Protein AF-A0A9X6Z1J4-F1 (afdb_monomer_lite)

Secondary structure (DSSP, 8-state):
---HHHHHHHHHHT--EEEEE-TTSPEEETTEEEEETTEEEEEEEETTTTEEEEE-TTS-EE-GGGGGGSEEEEEHHHHHHHHHHHHHHHHT--------

pLDDT: mean 88.1, std 15.0, range [46.34, 98.44]

Radius of gyration: 18.27 Å; chains: 1; bounding box: 25×67×39 Å

Organism: Bacillus thuringiensis (NCBI:txid1428)

Sequence (100 aa):
MIRLKQFKEMLDKGEIYIGQSDRFGKPLRQFDEVQYENEVYLVIWHPIYREFVGSHESGDCISNTNLHQSIWIRNLKEHFAKQNKKATKSELHPQLLDTF

Foldseek 3Di:
DDDPVRVVVCVLQQVAFQPEAALVRHTDTAQWWWDDDHDIFGFHQDPVVRGTWGADPVRDTHDPVRRRHIHTDDHPSVVVVVVVVVVVVVVPDDDDPDDD

Structure (mmCIF, N/CA/C/O backbone):
data_AF-A0A9X6Z1J4-F1
#
_entry.id   AF-A0A9X6Z1J4-F1
#
loop_
_atom_site.group_PDB
_atom_site.id
_atom_site.type_symbol
_atom_site.label_atom_id
_atom_site.label_alt_id
_atom_site.label_comp_id
_atom_site.label_asym_id
_atom_site.label_entity_id
_atom_site.label_seq_id
_atom_site.pdbx_PDB_ins_code
_atom_site.Cartn_x
_atom_site.Cartn_y
_atom_site.Cartn_z
_atom_site.occupancy
_atom_site.B_iso_or_equiv
_atom_site.auth_seq_id
_atom_site.auth_comp_id
_atom_site.auth_asym_id
_atom_site.auth_atom_id
_atom_site.pdbx_PDB_model_num
ATOM 1 N N . MET A 1 1 ? -4.530 -7.448 -23.944 1.00 74.75 1 MET A N 1
ATOM 2 C CA . MET A 1 1 ? -3.105 -7.463 -23.542 1.00 74.75 1 MET A CA 1
ATOM 3 C C . MET A 1 1 ? -2.614 -6.025 -23.452 1.00 74.75 1 MET A C 1
ATOM 5 O O . MET A 1 1 ? -2.790 -5.291 -24.419 1.00 74.75 1 MET A O 1
ATOM 9 N N . ILE A 1 2 ? -2.076 -5.604 -22.305 1.00 80.88 2 ILE A N 1
ATOM 10 C CA . ILE A 1 2 ? -1.525 -4.249 -22.122 1.00 80.88 2 ILE A CA 1
A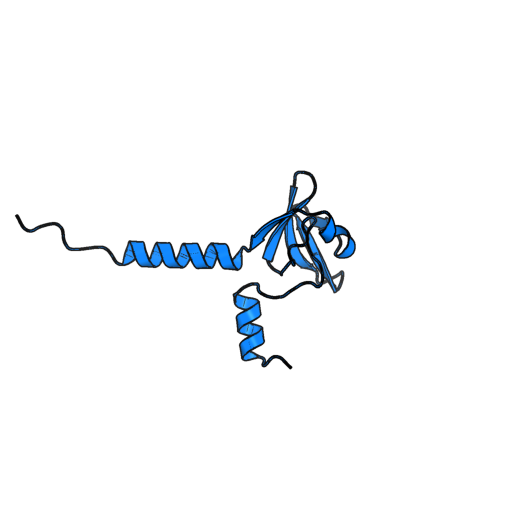TOM 11 C C . ILE A 1 2 ? -0.189 -4.160 -22.872 1.00 80.88 2 ILE A C 1
ATOM 13 O O . ILE A 1 2 ? 0.618 -5.087 -22.810 1.00 80.88 2 ILE A O 1
ATOM 17 N N . ARG A 1 3 ? 0.057 -3.067 -23.604 1.00 93.38 3 ARG A N 1
ATOM 18 C CA . ARG A 1 3 ? 1.359 -2.841 -24.260 1.00 93.38 3 ARG A CA 1
ATOM 19 C C . ARG A 1 3 ? 2.396 -2.389 -23.231 1.00 93.38 3 ARG A C 1
ATOM 21 O O . ARG A 1 3 ? 2.058 -1.637 -22.325 1.00 93.38 3 ARG A O 1
ATOM 28 N N . LEU A 1 4 ? 3.674 -2.728 -23.422 1.00 92.94 4 LEU A N 1
ATOM 29 C CA . LEU A 1 4 ? 4.756 -2.346 -22.496 1.00 92.94 4 LEU A CA 1
ATOM 30 C C . LEU A 1 4 ? 4.786 -0.840 -22.174 1.00 92.94 4 LEU A C 1
ATOM 32 O O . LEU A 1 4 ? 5.012 -0.465 -21.030 1.00 92.94 4 LEU A O 1
ATOM 36 N N . LYS A 1 5 ? 4.522 0.024 -23.163 1.00 94.12 5 LYS A N 1
ATOM 37 C CA . LYS A 1 5 ? 4.429 1.478 -22.950 1.00 94.12 5 LYS A CA 1
ATOM 38 C C . LYS A 1 5 ? 3.309 1.844 -21.969 1.00 94.12 5 LYS A C 1
ATOM 40 O O . LYS A 1 5 ? 3.561 2.552 -21.006 1.00 94.12 5 LYS A O 1
ATOM 45 N N . GLN A 1 6 ? 2.107 1.312 -22.185 1.00 91.31 6 GLN A N 1
ATOM 46 C CA . GLN A 1 6 ? 0.958 1.544 -21.304 1.00 91.31 6 GLN A CA 1
ATOM 47 C C . GLN A 1 6 ? 1.213 0.985 -19.903 1.00 91.31 6 GLN A C 1
ATOM 49 O O . GLN A 1 6 ? 0.879 1.621 -18.914 1.00 91.31 6 GLN A O 1
ATOM 54 N N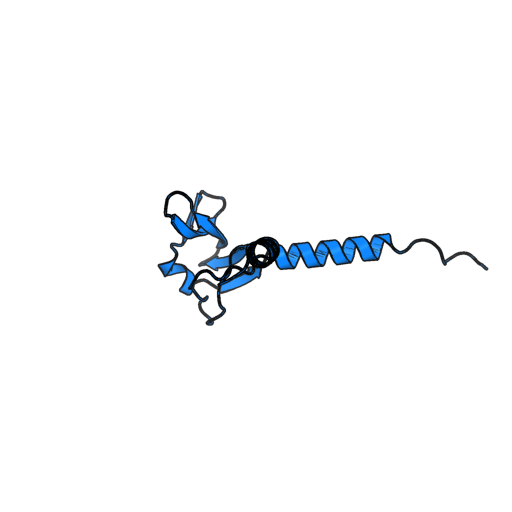 . PHE A 1 7 ? 1.861 -0.177 -19.808 1.00 90.31 7 PHE A N 1
ATOM 55 C CA . PHE A 1 7 ? 2.224 -0.763 -18.523 1.00 90.31 7 PHE A CA 1
ATOM 56 C C . PHE A 1 7 ? 3.198 0.123 -17.735 1.00 90.31 7 PHE A C 1
ATOM 58 O O . PHE A 1 7 ? 2.993 0.354 -16.547 1.00 90.31 7 PHE A O 1
ATOM 65 N N . LYS A 1 8 ? 4.224 0.672 -18.399 1.00 92.06 8 LYS A N 1
ATOM 66 C CA . LYS A 1 8 ? 5.147 1.641 -17.789 1.00 92.06 8 LYS A CA 1
ATOM 67 C C . LYS A 1 8 ? 4.418 2.900 -17.316 1.00 92.06 8 LYS A C 1
ATOM 69 O O . LYS A 1 8 ? 4.636 3.339 -16.197 1.00 92.06 8 LYS A O 1
ATOM 74 N N . GLU A 1 9 ? 3.495 3.424 -18.119 1.00 92.50 9 GLU A N 1
ATOM 75 C CA . GLU A 1 9 ? 2.675 4.576 -17.723 1.00 92.50 9 GLU A CA 1
ATOM 76 C C . GLU A 1 9 ? 1.811 4.275 -16.485 1.00 92.50 9 GLU A C 1
ATOM 78 O O . GLU A 1 9 ? 1.690 5.124 -15.604 1.00 92.50 9 GLU A O 1
ATOM 83 N N . MET A 1 10 ? 1.242 3.069 -16.383 1.00 92.06 10 MET A N 1
ATOM 84 C CA . MET A 1 10 ? 0.484 2.640 -15.200 1.00 92.06 10 MET A CA 1
ATOM 85 C C . MET A 1 10 ? 1.378 2.501 -13.961 1.00 92.06 10 MET A C 1
ATOM 87 O O . MET A 1 10 ? 0.982 2.926 -12.876 1.00 92.06 10 MET A O 1
ATOM 91 N N . LEU A 1 11 ? 2.585 1.941 -14.116 1.00 89.75 11 LEU A N 1
ATOM 92 C CA . LEU A 1 11 ? 3.594 1.866 -13.052 1.00 89.75 11 LEU A CA 1
ATOM 93 C C . LEU A 1 11 ? 3.948 3.259 -12.522 1.00 89.75 11 LEU A C 1
ATOM 95 O O . LEU A 1 11 ? 3.925 3.492 -11.313 1.00 89.75 11 LEU A O 1
ATOM 99 N N . ASP A 1 12 ? 4.238 4.194 -13.427 1.00 91.12 12 ASP A N 1
ATOM 100 C CA . ASP A 1 12 ? 4.657 5.551 -13.072 1.00 91.12 12 ASP A CA 1
ATOM 101 C C . ASP A 1 12 ? 3.570 6.311 -12.310 1.00 91.12 12 ASP A C 1
ATOM 103 O O . ASP A 1 12 ? 3.876 7.088 -11.402 1.00 91.12 12 ASP A O 1
ATOM 107 N N . LYS A 1 13 ? 2.301 6.048 -12.637 1.00 91.81 13 LYS A N 1
ATOM 108 C CA . LYS A 1 13 ? 1.134 6.654 -11.988 1.00 91.81 13 LYS A CA 1
ATOM 109 C C . LYS A 1 13 ? 0.667 5.934 -10.722 1.00 91.81 13 LYS A C 1
ATOM 111 O O . LYS A 1 13 ? -0.196 6.468 -10.035 1.00 91.81 13 LYS A O 1
ATOM 116 N N . GLY A 1 14 ? 1.207 4.755 -10.407 1.00 92.56 14 GLY A N 1
ATOM 117 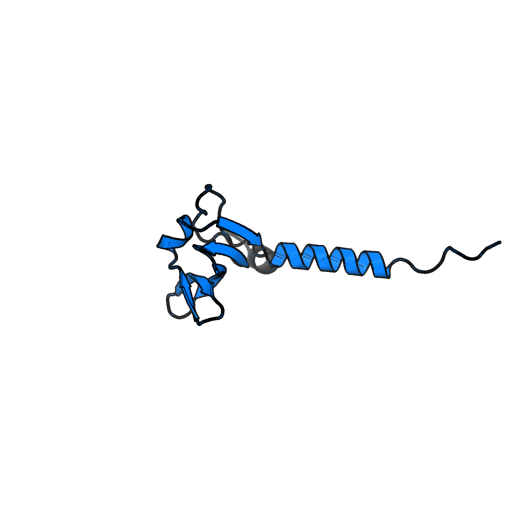C CA . GLY A 1 14 ? 0.715 3.937 -9.293 1.00 92.56 14 GLY A CA 1
ATOM 118 C C . GLY A 1 14 ? -0.691 3.380 -9.523 1.00 92.56 14 GLY A C 1
ATOM 119 O O . GLY A 1 14 ? -1.469 3.232 -8.588 1.00 92.56 14 GLY A O 1
ATOM 120 N N . GLU A 1 15 ? -1.039 3.086 -10.777 1.00 92.75 15 GLU A N 1
ATOM 121 C CA . GLU A 1 15 ? -2.371 2.607 -11.175 1.00 92.75 15 GLU A CA 1
ATOM 122 C C . GLU A 1 15 ? -2.492 1.073 -11.171 1.00 92.75 15 GLU A C 1
ATOM 124 O O . GLU A 1 15 ? -3.521 0.528 -11.572 1.00 92.75 15 GLU A O 1
ATOM 129 N N . ILE A 1 16 ? -1.456 0.353 -10.730 1.00 94.62 16 ILE A N 1
ATOM 130 C CA . ILE A 1 16 ? -1.483 -1.112 -10.676 1.00 94.62 16 ILE A CA 1
ATOM 131 C C . ILE A 1 16 ? -2.421 -1.571 -9.565 1.00 94.62 16 ILE A C 1
ATOM 133 O O . ILE A 1 16 ? -2.108 -1.430 -8.386 1.00 94.62 16 ILE A O 1
ATOM 137 N N . TYR A 1 17 ? -3.552 -2.152 -9.961 1.00 95.12 17 TYR A N 1
ATOM 138 C CA . TYR A 1 17 ? -4.497 -2.802 -9.061 1.00 95.12 17 TYR A CA 1
ATOM 139 C C . TYR A 1 17 ? -3.904 -4.076 -8.452 1.00 95.12 17 TYR A C 1
ATOM 141 O O . TYR A 1 17 ? -3.283 -4.868 -9.163 1.00 95.12 17 TYR A O 1
ATOM 149 N N . ILE A 1 18 ? -4.132 -4.289 -7.154 1.00 96.25 18 ILE A N 1
ATOM 150 C CA . ILE A 1 18 ? -3.534 -5.413 -6.415 1.00 96.25 18 ILE A CA 1
ATOM 151 C C . ILE A 1 18 ? -4.476 -6.606 -6.202 1.00 96.25 18 ILE A C 1
ATOM 153 O O . ILE A 1 18 ? -4.119 -7.544 -5.495 1.00 96.25 18 ILE A O 1
ATOM 157 N N . GLY A 1 19 ? -5.681 -6.579 -6.780 1.00 95.62 19 GLY A N 1
ATOM 158 C CA . GLY A 1 19 ? -6.659 -7.661 -6.610 1.00 95.62 19 GLY A CA 1
ATOM 159 C C . GLY A 1 19 ? -7.467 -7.599 -5.312 1.00 95.62 19 GLY A C 1
ATOM 160 O O . GLY A 1 19 ? -8.252 -8.505 -5.060 1.00 95.62 19 GLY A O 1
ATOM 161 N N . GLN A 1 20 ? -7.286 -6.552 -4.501 1.00 96.19 20 GLN A N 1
ATOM 162 C CA . GLN A 1 20 ? -7.957 -6.360 -3.214 1.00 96.19 20 GLN A CA 1
ATOM 163 C C . GLN A 1 20 ? -8.653 -5.003 -3.157 1.00 96.19 20 GLN A C 1
ATOM 165 O O . GLN A 1 20 ? -8.294 -4.073 -3.881 1.00 96.19 20 GLN A O 1
ATOM 170 N N . SER A 1 21 ? -9.630 -4.883 -2.270 1.00 98.12 21 SER A N 1
ATOM 171 C CA . SER A 1 21 ? -10.248 -3.609 -1.908 1.00 98.12 21 SER A CA 1
ATOM 172 C C . SER A 1 21 ? -10.058 -3.356 -0.422 1.00 98.12 21 SER A C 1
ATOM 174 O O . SER A 1 21 ? -9.817 -4.300 0.317 1.00 98.12 21 SER A O 1
ATOM 176 N N . ASP A 1 22 ? -10.161 -2.104 0.008 1.00 98.25 22 ASP A N 1
ATOM 177 C CA . ASP A 1 22 ? -10.171 -1.732 1.420 1.00 98.25 22 ASP A CA 1
ATOM 178 C C . ASP A 1 22 ? -11.508 -2.099 2.095 1.00 98.25 22 ASP A C 1
ATOM 180 O O . ASP A 1 22 ? -12.438 -2.612 1.457 1.00 98.25 22 ASP A O 1
ATOM 184 N N . ARG A 1 23 ? -11.632 -1.783 3.387 1.00 98.00 23 ARG A N 1
ATOM 185 C CA . ARG A 1 23 ? -12.824 -2.056 4.202 1.00 98.00 23 ARG A CA 1
ATOM 186 C C . ARG A 1 23 ? -14.113 -1.433 3.660 1.00 98.00 23 ARG A C 1
ATOM 188 O O . ARG A 1 23 ? -15.199 -1.934 3.946 1.00 98.00 23 ARG A O 1
ATOM 195 N N . PHE A 1 24 ? -14.015 -0.350 2.897 1.00 98.00 24 PHE A N 1
ATOM 196 C CA . PHE A 1 24 ? -15.153 0.355 2.309 1.00 98.00 24 PHE A CA 1
ATOM 197 C C . PHE A 1 24 ? -15.368 -0.001 0.833 1.00 98.00 24 PHE A C 1
ATOM 199 O O . PHE A 1 24 ? -16.183 0.623 0.153 1.00 98.00 24 PHE A O 1
ATOM 206 N N . GLY A 1 25 ? -14.663 -1.017 0.331 1.00 97.62 25 GLY A N 1
ATOM 207 C CA . GLY A 1 25 ? -14.777 -1.488 -1.041 1.00 97.62 25 GLY A CA 1
ATOM 208 C C . GLY A 1 25 ? -13.965 -0.672 -2.046 1.00 97.62 25 GLY A C 1
ATOM 209 O O . GLY A 1 25 ? -14.102 -0.904 -3.248 1.00 97.62 25 GLY A O 1
ATOM 210 N N . LYS A 1 26 ? -13.100 0.249 -1.601 1.00 97.81 26 LYS A N 1
ATOM 211 C CA . LYS A 1 26 ? -12.214 0.991 -2.496 1.00 97.81 26 LYS A CA 1
ATOM 212 C C . LYS A 1 26 ? -11.141 0.059 -3.065 1.00 97.81 26 LYS A C 1
ATOM 214 O O . LYS A 1 26 ? -10.362 -0.484 -2.288 1.00 97.81 26 LYS A O 1
ATOM 219 N N . PRO A 1 27 ? -11.037 -0.096 -4.397 1.00 97.94 27 PRO A N 1
ATOM 220 C CA . PRO A 1 27 ? -9.985 -0.903 -5.006 1.00 97.94 27 PRO A CA 1
ATOM 221 C C . PRO A 1 27 ? -8.597 -0.375 -4.630 1.00 97.94 27 PRO A C 1
ATOM 223 O O . PRO A 1 27 ? -8.297 0.797 -4.875 1.00 97.94 27 PRO A O 1
ATOM 226 N N . LEU A 1 28 ? -7.758 -1.239 -4.061 1.00 98.25 28 LEU A N 1
ATOM 227 C CA . LEU A 1 28 ? -6.400 -0.897 -3.649 1.00 98.25 28 LEU A CA 1
ATOM 228 C C . LEU A 1 28 ? -5.414 -1.043 -4.807 1.00 98.25 28 LEU A C 1
ATOM 230 O O . LEU A 1 28 ? -5.501 -1.955 -5.636 1.00 98.25 28 LEU A O 1
ATOM 234 N N . ARG A 1 29 ? -4.442 -0.138 -4.847 1.00 97.81 29 ARG A N 1
ATOM 235 C CA . ARG A 1 29 ? -3.396 -0.070 -5.863 1.00 97.81 29 ARG A CA 1
ATOM 236 C C . ARG A 1 29 ? -2.020 -0.005 -5.219 1.00 97.81 29 ARG A C 1
ATOM 238 O O . ARG A 1 29 ? -1.865 0.363 -4.057 1.00 97.81 29 ARG A O 1
ATOM 245 N N . GLN A 1 30 ? -0.998 -0.327 -6.000 1.00 96.62 30 GLN A N 1
ATOM 246 C CA . GLN A 1 30 ? 0.380 -0.097 -5.594 1.00 96.62 30 GLN A CA 1
ATOM 247 C C . GLN A 1 30 ? 0.597 1.387 -5.251 1.00 96.62 30 GLN A C 1
ATOM 249 O O . GLN A 1 30 ? 0.112 2.282 -5.946 1.00 96.62 30 GLN A O 1
ATOM 254 N N . PHE A 1 31 ? 1.372 1.634 -4.196 1.00 97.19 31 PHE A N 1
ATOM 255 C CA . PHE A 1 31 ? 1.646 2.952 -3.620 1.00 97.19 31 PHE A CA 1
ATOM 256 C C . PHE A 1 31 ? 0.453 3.639 -2.946 1.00 97.19 31 PHE A C 1
ATOM 258 O O . PHE A 1 31 ? 0.544 4.831 -2.636 1.00 97.19 31 PHE A O 1
ATOM 265 N N . ASP A 1 32 ? -0.648 2.924 -2.710 1.00 98.25 32 ASP A N 1
ATOM 266 C CA . ASP A 1 32 ? -1.652 3.394 -1.764 1.00 98.25 32 ASP A CA 1
ATOM 267 C C . ASP A 1 32 ? -1.088 3.321 -0.339 1.00 98.25 32 ASP A C 1
ATOM 269 O O . ASP A 1 32 ? -0.539 2.301 0.079 1.00 98.25 32 ASP A O 1
ATOM 273 N N . GLU A 1 33 ? -1.227 4.418 0.397 1.00 98.19 33 GLU A N 1
ATOM 274 C CA . GLU A 1 33 ? -1.164 4.416 1.851 1.00 98.19 33 GLU A CA 1
ATOM 275 C C . GLU A 1 33 ? -2.514 3.959 2.393 1.00 98.19 33 GLU A C 1
ATOM 277 O O . GLU A 1 33 ? -3.573 4.464 1.990 1.00 98.19 33 GLU A O 1
ATOM 282 N N . VAL A 1 34 ? -2.461 3.022 3.329 1.00 98.44 34 VAL A N 1
ATOM 283 C CA . VAL A 1 34 ? -3.630 2.484 4.012 1.00 98.44 34 VAL A CA 1
ATOM 284 C C . VAL A 1 34 ? -3.413 2.538 5.516 1.00 98.44 34 VAL A C 1
ATOM 286 O O . VAL A 1 34 ? -2.311 2.294 6.001 1.00 98.44 34 VAL A O 1
ATOM 289 N N . GLN A 1 35 ? -4.466 2.849 6.259 1.00 98.25 35 GLN A N 1
ATOM 290 C CA . GLN A 1 35 ? -4.479 2.705 7.705 1.00 98.25 35 GLN A CA 1
ATOM 291 C C . GLN A 1 35 ? -4.970 1.307 8.063 1.00 98.25 35 GLN A C 1
ATOM 293 O O . GLN A 1 35 ? -6.018 0.875 7.583 1.00 98.25 35 GLN A O 1
ATOM 298 N N . TYR A 1 36 ? -4.252 0.618 8.933 1.00 97.31 36 TYR A N 1
ATOM 299 C CA . TYR A 1 36 ? -4.700 -0.627 9.541 1.00 97.31 36 TYR A CA 1
ATOM 300 C C . TYR A 1 36 ? -4.383 -0.539 11.025 1.00 97.31 36 TYR A C 1
ATOM 302 O O . TYR A 1 36 ? -3.263 -0.200 11.401 1.00 97.31 36 TYR A O 1
ATOM 310 N N . GLU A 1 37 ? -5.396 -0.771 11.857 1.00 93.19 37 GLU A N 1
ATOM 311 C CA . GLU A 1 37 ? -5.331 -0.424 13.277 1.00 93.19 37 GLU A CA 1
ATOM 312 C C . GLU A 1 37 ? -4.950 1.065 13.446 1.00 93.19 37 GLU A C 1
ATOM 314 O O . GLU A 1 37 ? -5.643 1.940 12.909 1.00 93.19 37 GLU A O 1
ATOM 319 N N . ASN A 1 38 ? -3.867 1.365 14.163 1.00 94.00 38 ASN A N 1
ATOM 320 C CA . ASN A 1 38 ? -3.410 2.733 14.431 1.00 94.00 38 ASN A CA 1
ATOM 321 C C . ASN A 1 38 ? -2.175 3.139 13.617 1.00 94.00 38 ASN A C 1
ATOM 323 O O . ASN A 1 38 ? -1.649 4.227 13.834 1.00 94.00 38 ASN A O 1
ATOM 327 N N . GLU A 1 39 ? -1.745 2.301 12.673 1.00 97.69 39 GLU A N 1
ATOM 328 C CA . GLU A 1 39 ? -0.522 2.507 11.899 1.00 97.69 39 GLU A CA 1
ATOM 329 C C . GLU A 1 39 ? -0.820 2.677 10.403 1.00 97.69 39 GLU A C 1
ATOM 331 O O . GLU A 1 39 ? -1.875 2.275 9.889 1.00 97.69 39 GLU A O 1
ATOM 336 N N . VAL A 1 40 ? 0.124 3.298 9.691 1.00 97.88 40 VAL A N 1
ATOM 337 C CA . VAL A 1 40 ? 0.025 3.573 8.251 1.00 97.88 40 VAL A CA 1
ATOM 338 C C . VAL A 1 40 ? 0.994 2.688 7.484 1.00 97.88 40 VAL A C 1
ATOM 340 O O . VAL A 1 40 ? 2.196 2.708 7.713 1.00 97.88 40 VAL A O 1
ATOM 343 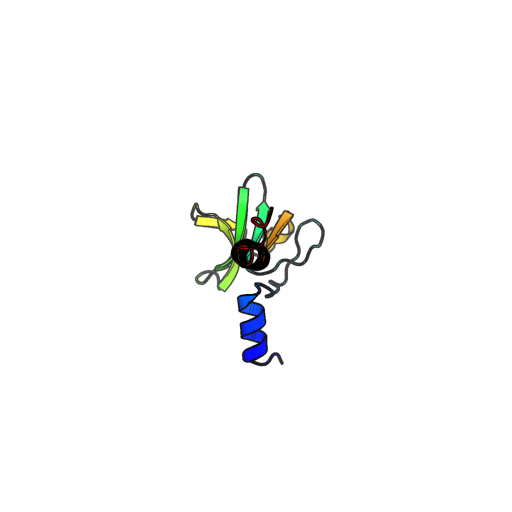N N . TYR A 1 41 ? 0.469 1.956 6.510 1.00 98.44 41 TYR A N 1
ATOM 344 C CA . TYR A 1 41 ? 1.221 1.016 5.693 1.00 98.44 41 TYR A CA 1
ATOM 345 C C . TYR A 1 41 ? 1.203 1.449 4.231 1.00 98.44 41 TYR A C 1
ATOM 347 O O . TYR A 1 41 ? 0.223 2.018 3.746 1.00 98.44 41 TYR A O 1
ATOM 355 N N . LEU A 1 42 ? 2.268 1.123 3.502 1.00 98.06 42 LEU A N 1
ATOM 356 C CA . LEU A 1 42 ? 2.360 1.340 2.063 1.00 98.06 42 LEU A CA 1
ATOM 357 C C . LEU A 1 42 ? 2.134 0.033 1.305 1.00 98.06 42 LEU A C 1
ATOM 359 O O . LEU A 1 42 ? 2.851 -0.946 1.507 1.00 98.06 42 LEU A O 1
ATOM 363 N N . VAL A 1 43 ? 1.184 0.028 0.375 1.00 98.12 43 VAL A N 1
ATOM 364 C CA . VAL A 1 43 ? 0.915 -1.130 -0.483 1.00 98.12 43 VAL A CA 1
ATOM 365 C C . VAL A 1 43 ? 2.025 -1.289 -1.530 1.00 98.12 43 VAL A C 1
ATOM 367 O O . VAL A 1 43 ? 2.137 -0.486 -2.463 1.00 98.12 43 VAL A O 1
ATOM 370 N N . ILE A 1 44 ? 2.837 -2.343 -1.411 1.00 96.62 44 ILE A N 1
ATOM 371 C CA . ILE A 1 44 ? 3.964 -2.639 -2.314 1.00 96.62 44 ILE A CA 1
ATOM 372 C C . ILE A 1 44 ? 4.068 -4.130 -2.644 1.00 96.62 44 ILE A C 1
ATOM 374 O O . ILE A 1 44 ? 3.552 -4.981 -1.925 1.00 96.62 44 ILE A O 1
ATOM 378 N N . TRP A 1 45 ? 4.760 -4.453 -3.739 1.00 95.56 45 TRP A N 1
ATOM 379 C CA . TRP A 1 45 ? 5.132 -5.831 -4.062 1.00 95.56 45 TRP A CA 1
ATOM 380 C C . TRP A 1 45 ? 6.292 -6.288 -3.172 1.00 95.56 45 TRP A C 1
ATOM 382 O O . TRP A 1 45 ? 7.378 -5.708 -3.235 1.00 95.56 45 TRP A O 1
ATOM 392 N N . HIS A 1 46 ? 6.091 -7.340 -2.380 1.00 94.50 46 HIS A N 1
ATOM 393 C CA . HIS A 1 46 ? 7.134 -7.906 -1.531 1.00 94.50 46 HIS A CA 1
ATOM 394 C C . HIS A 1 46 ? 7.893 -9.018 -2.279 1.00 94.50 46 HIS A C 1
ATOM 396 O O . HIS A 1 46 ? 7.294 -10.036 -2.636 1.00 94.50 46 HIS A O 1
ATOM 402 N N . PRO A 1 47 ? 9.214 -8.895 -2.517 1.00 90.44 47 PRO A N 1
ATOM 403 C CA . PRO A 1 47 ? 9.947 -9.815 -3.394 1.00 90.44 47 PRO A CA 1
ATOM 404 C C . PRO A 1 47 ? 10.085 -11.236 -2.829 1.00 90.44 47 PRO A C 1
ATOM 406 O O . PRO A 1 47 ? 10.177 -12.188 -3.602 1.00 90.44 47 PRO A O 1
ATOM 409 N N . ILE A 1 48 ? 10.084 -11.386 -1.499 1.00 91.62 48 ILE A N 1
ATOM 410 C CA . ILE A 1 48 ? 10.217 -12.692 -0.833 1.00 91.62 48 ILE A CA 1
ATOM 411 C C . ILE A 1 48 ? 8.890 -13.455 -0.874 1.00 91.62 48 ILE A C 1
ATOM 413 O O . ILE A 1 48 ? 8.860 -14.616 -1.271 1.00 91.62 48 ILE A O 1
ATOM 417 N N . TYR A 1 49 ? 7.791 -12.787 -0.515 1.00 91.12 49 TYR A N 1
ATOM 418 C CA . TYR A 1 49 ? 6.454 -13.389 -0.461 1.00 91.12 49 TYR A CA 1
ATOM 419 C C . TYR A 1 49 ? 5.807 -13.486 -1.846 1.00 91.12 49 TYR A C 1
ATOM 421 O O . TYR A 1 49 ? 4.906 -14.290 -2.050 1.00 91.12 49 TYR A O 1
ATOM 429 N N . ARG A 1 50 ? 6.320 -12.717 -2.819 1.00 94.81 50 ARG A N 1
ATOM 430 C CA . ARG A 1 50 ? 5.827 -12.659 -4.202 1.00 94.81 50 ARG A CA 1
ATOM 431 C C . ARG A 1 50 ? 4.341 -12.303 -4.265 1.00 94.81 50 ARG A C 1
ATOM 433 O O . ARG A 1 50 ? 3.583 -12.887 -5.035 1.00 94.81 50 ARG A O 1
ATOM 440 N N . GLU A 1 51 ? 3.951 -11.329 -3.453 1.00 96.06 51 GLU A N 1
ATOM 441 C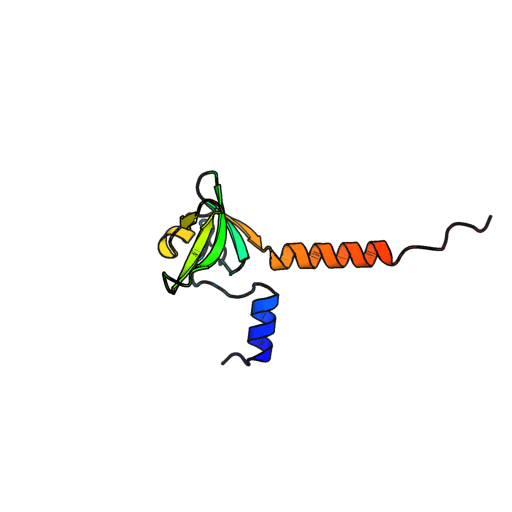 CA . GLU A 1 51 ? 2.595 -10.798 -3.381 1.00 96.06 51 GLU A CA 1
ATOM 442 C C . GLU A 1 51 ? 2.611 -9.313 -3.000 1.00 96.06 51 GLU A C 1
ATOM 444 O O . GLU A 1 51 ? 3.641 -8.769 -2.589 1.00 96.06 51 GLU A O 1
ATOM 449 N N . PHE A 1 52 ? 1.462 -8.649 -3.135 1.00 97.31 52 PHE A N 1
ATOM 450 C CA . PHE A 1 52 ? 1.280 -7.298 -2.613 1.00 97.31 52 PHE A CA 1
ATOM 451 C C . PHE A 1 52 ? 0.934 -7.336 -1.128 1.00 97.31 52 PHE A C 1
ATOM 453 O O . PHE A 1 52 ? -0.028 -7.998 -0.744 1.00 97.31 52 PHE A O 1
ATOM 460 N N . VAL A 1 53 ? 1.666 -6.569 -0.327 1.00 97.88 53 VAL A N 1
ATOM 461 C CA . VAL A 1 53 ? 1.472 -6.434 1.123 1.00 97.88 53 VAL A CA 1
ATOM 462 C C . VAL A 1 53 ? 1.335 -4.965 1.495 1.00 97.88 53 VAL A C 1
ATOM 464 O O . VAL A 1 53 ? 1.799 -4.091 0.760 1.00 97.88 53 VAL A O 1
ATOM 467 N N . GLY A 1 54 ? 0.734 -4.691 2.649 1.00 98.00 54 GLY A N 1
ATOM 468 C CA . GLY A 1 54 ? 0.899 -3.401 3.312 1.00 98.00 54 GLY A CA 1
ATOM 469 C C . GLY A 1 54 ? 2.198 -3.443 4.104 1.00 98.00 54 GLY A C 1
ATOM 470 O O . GLY A 1 54 ? 2.269 -4.180 5.076 1.00 98.00 54 GLY A O 1
ATOM 471 N N . SER A 1 55 ? 3.222 -2.707 3.686 1.00 97.88 55 SER A N 1
ATOM 472 C CA . SER A 1 55 ? 4.530 -2.680 4.348 1.00 97.88 55 SER A CA 1
ATOM 473 C C . SER A 1 55 ? 4.632 -1.487 5.289 1.00 97.88 55 SER A C 1
ATOM 475 O O . SER A 1 55 ? 4.290 -0.369 4.903 1.00 97.88 55 SER A O 1
ATOM 477 N N . HIS A 1 56 ? 5.146 -1.724 6.490 1.00 97.00 56 HIS A N 1
ATOM 478 C CA . HIS A 1 56 ? 5.482 -0.691 7.464 1.00 97.00 56 HIS A CA 1
ATOM 479 C C . HIS A 1 56 ? 6.992 -0.433 7.492 1.00 97.00 56 HIS A C 1
ATOM 481 O O . HIS A 1 56 ? 7.786 -1.288 7.093 1.00 97.00 56 HIS A O 1
ATOM 487 N N . GLU A 1 57 ? 7.405 0.733 7.986 1.00 92.88 57 GLU A N 1
ATOM 488 C CA . GLU A 1 57 ? 8.824 1.089 8.114 1.00 92.88 57 GLU A CA 1
ATOM 489 C C . GLU A 1 57 ? 9.574 0.262 9.172 1.00 92.88 57 GLU A C 1
ATOM 491 O O . GLU A 1 57 ? 10.784 0.080 9.056 1.00 92.88 57 GLU A O 1
ATOM 496 N N . SER A 1 58 ? 8.863 -0.309 10.153 1.00 94.62 58 SER A N 1
ATOM 497 C CA . SER A 1 58 ? 9.438 -1.240 11.142 1.00 94.62 58 SER A CA 1
ATOM 498 C C . SER A 1 58 ? 9.869 -2.583 10.538 1.00 94.62 58 SER A C 1
ATOM 500 O O . SER A 1 58 ? 10.572 -3.348 11.195 1.00 94.62 58 SER A O 1
ATOM 502 N N . GLY A 1 59 ? 9.440 -2.887 9.308 1.00 90.94 59 GLY A N 1
ATOM 503 C CA . GLY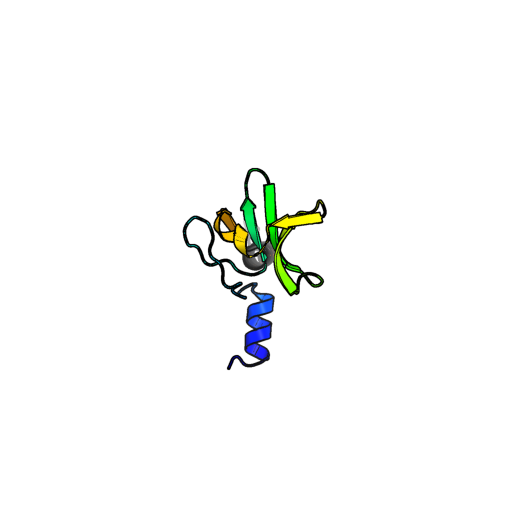 A 1 59 ? 9.563 -4.209 8.692 1.00 90.94 59 GLY A CA 1
ATOM 504 C C . GLY A 1 59 ? 8.330 -5.099 8.877 1.00 90.94 59 GLY A C 1
ATOM 505 O O . GLY A 1 59 ? 8.258 -6.158 8.253 1.00 90.94 59 GLY A O 1
ATOM 506 N N . ASP A 1 60 ? 7.342 -4.670 9.667 1.00 94.62 60 ASP A N 1
ATOM 507 C CA . ASP A 1 60 ? 6.062 -5.371 9.782 1.00 94.62 60 ASP A CA 1
ATOM 508 C C . ASP A 1 60 ? 5.256 -5.283 8.484 1.00 94.62 60 ASP A C 1
ATOM 510 O O . ASP A 1 60 ? 5.366 -4.328 7.707 1.00 94.62 60 ASP A O 1
ATOM 514 N N . CYS A 1 61 ? 4.424 -6.296 8.240 1.00 96.12 61 CYS A N 1
ATOM 515 C CA . CYS A 1 61 ? 3.614 -6.383 7.034 1.00 96.12 61 CYS A CA 1
ATOM 516 C C . CYS A 1 61 ? 2.193 -6.865 7.330 1.00 96.12 61 CYS A C 1
ATOM 518 O O . CYS A 1 61 ? 1.986 -7.828 8.066 1.00 96.12 61 CYS A O 1
ATOM 520 N N . ILE A 1 62 ? 1.223 -6.260 6.650 1.00 96.75 62 ILE A N 1
ATOM 521 C CA . ILE A 1 62 ? -0.129 -6.794 6.488 1.00 96.75 62 ILE A CA 1
ATOM 522 C C . ILE A 1 62 ? -0.119 -7.692 5.254 1.00 96.75 62 ILE A C 1
ATOM 524 O O . ILE A 1 62 ? 0.219 -7.237 4.157 1.00 96.75 62 ILE A O 1
ATOM 528 N N . SER A 1 63 ? -0.512 -8.956 5.412 1.00 96.50 63 SER A N 1
ATOM 529 C CA . SER A 1 63 ? -0.632 -9.887 4.286 1.00 96.50 63 SER A CA 1
ATOM 530 C C . SER A 1 63 ? -1.656 -9.406 3.255 1.00 96.50 63 SER A C 1
ATOM 532 O O . SER A 1 63 ? -2.604 -8.689 3.589 1.00 96.50 63 SER A O 1
ATOM 534 N N . ASN A 1 64 ? -1.527 -9.864 2.005 1.00 96.38 64 ASN A N 1
ATOM 535 C CA . ASN A 1 64 ? -2.475 -9.521 0.943 1.00 96.38 64 ASN A CA 1
ATOM 536 C C . ASN A 1 64 ? -3.929 -9.804 1.349 1.00 96.38 64 ASN A C 1
ATOM 538 O O . ASN A 1 64 ? -4.819 -8.986 1.128 1.00 96.38 64 ASN A O 1
ATOM 542 N N . THR A 1 65 ? -4.149 -10.948 2.000 1.00 95.44 65 THR A N 1
ATOM 543 C CA . THR A 1 65 ? -5.472 -11.404 2.431 1.00 95.44 65 THR A CA 1
ATOM 544 C C . THR A 1 65 ? -6.093 -10.527 3.506 1.00 95.44 65 THR A C 1
ATOM 546 O O . THR A 1 65 ? -7.311 -10.529 3.617 1.00 95.44 65 THR A O 1
ATOM 549 N N . ASN A 1 66 ? -5.305 -9.780 4.285 1.00 97.19 66 ASN A N 1
ATOM 550 C CA . ASN A 1 66 ? -5.800 -8.939 5.380 1.00 97.19 66 ASN A CA 1
ATOM 551 C C . ASN A 1 66 ? -5.956 -7.464 4.980 1.00 97.19 66 ASN A C 1
ATOM 553 O O . ASN A 1 66 ? -6.566 -6.694 5.718 1.00 97.19 66 ASN A O 1
ATOM 557 N N . LEU A 1 67 ? -5.494 -7.066 3.788 1.00 97.31 67 LEU A N 1
ATOM 558 C CA . LEU A 1 67 ? -5.632 -5.690 3.291 1.00 97.31 67 LEU A CA 1
ATOM 559 C C . LEU A 1 67 ? -7.090 -5.209 3.213 1.00 97.31 67 LEU A C 1
ATOM 561 O O . LEU A 1 67 ? -7.332 -4.009 3.336 1.00 97.31 67 LEU A O 1
ATOM 565 N N . HIS A 1 68 ? -8.061 -6.121 3.108 1.00 97.38 68 HIS A N 1
ATOM 566 C CA . HIS A 1 68 ? -9.494 -5.801 3.146 1.00 97.38 68 HIS A CA 1
ATOM 567 C C . HIS A 1 68 ? -9.980 -5.178 4.457 1.00 97.38 68 HIS A C 1
ATOM 569 O O . HIS A 1 68 ? -11.083 -4.645 4.518 1.00 97.38 68 HIS A O 1
ATOM 575 N N . GLN A 1 69 ? -9.182 -5.243 5.517 1.00 97.94 69 GLN A N 1
ATOM 576 C CA . GLN A 1 69 ? -9.505 -4.647 6.812 1.00 97.94 69 GLN A CA 1
ATOM 577 C C . GLN A 1 69 ? -8.966 -3.219 6.946 1.00 97.94 69 GLN A C 1
ATOM 579 O O . GLN A 1 69 ? -9.362 -2.496 7.860 1.00 97.94 69 GLN A O 1
ATOM 584 N N . SER A 1 70 ? -8.076 -2.813 6.038 1.00 98.25 70 SER A N 1
ATOM 585 C CA . SER A 1 70 ? -7.471 -1.486 6.031 1.00 98.25 70 SER A CA 1
ATOM 586 C C . SER A 1 70 ? -8.423 -0.414 5.487 1.00 98.25 70 SER A C 1
ATOM 588 O O . SER A 1 70 ? -9.460 -0.718 4.894 1.00 98.25 70 SER A O 1
ATOM 590 N N . ILE A 1 71 ? -8.074 0.853 5.696 1.00 98.44 71 ILE A N 1
ATOM 591 C CA . ILE A 1 71 ? -8.787 2.026 5.190 1.00 98.44 71 ILE A CA 1
ATOM 592 C C . ILE A 1 71 ? -7.849 2.785 4.261 1.00 98.44 71 ILE A C 1
ATOM 594 O O . ILE A 1 71 ? -6.759 3.183 4.668 1.00 98.44 71 ILE A O 1
ATOM 598 N N . TRP A 1 72 ? -8.264 3.019 3.019 1.00 98.44 72 TRP A N 1
ATOM 599 C CA . TRP A 1 72 ? -7.464 3.795 2.078 1.00 98.44 72 TRP A CA 1
ATOM 600 C C . TRP A 1 72 ? -7.333 5.262 2.510 1.00 98.44 72 TRP A C 1
ATOM 602 O O . TRP A 1 72 ? -8.326 5.910 2.845 1.00 98.44 72 TRP A O 1
ATOM 612 N N . ILE A 1 73 ? -6.118 5.813 2.420 1.00 97.94 73 ILE A N 1
ATOM 613 C CA . ILE A 1 73 ? -5.832 7.220 2.739 1.00 97.94 73 ILE A CA 1
ATOM 614 C C . ILE A 1 73 ? -5.579 8.021 1.460 1.00 97.94 73 ILE A C 1
ATOM 616 O O . ILE A 1 73 ? -6.276 8.994 1.161 1.00 97.94 73 ILE A O 1
ATOM 620 N N . ARG A 1 74 ? -4.542 7.644 0.704 1.00 97.31 74 ARG A N 1
ATOM 621 C CA . ARG A 1 74 ? -4.116 8.326 -0.527 1.00 97.31 74 ARG A CA 1
ATOM 622 C C . ARG A 1 74 ? -3.220 7.424 -1.364 1.00 97.31 74 ARG A C 1
ATOM 624 O O . ARG A 1 74 ? -2.644 6.480 -0.848 1.00 97.31 74 ARG A O 1
ATOM 631 N N . ASN A 1 75 ? -3.024 7.778 -2.632 1.00 97.31 75 ASN A N 1
ATOM 632 C CA . ASN A 1 75 ? -1.947 7.213 -3.441 1.00 97.31 75 ASN A CA 1
ATOM 633 C C . ASN A 1 75 ? -0.754 8.176 -3.479 1.00 97.31 75 ASN A C 1
ATOM 635 O O . ASN A 1 75 ? -0.916 9.355 -3.820 1.00 97.31 75 ASN A O 1
ATOM 639 N N . LEU A 1 76 ? 0.445 7.691 -3.160 1.00 95.19 76 LEU A N 1
ATOM 640 C CA . LEU A 1 76 ? 1.638 8.536 -3.112 1.00 95.19 76 LEU A CA 1
ATOM 641 C C . LEU A 1 76 ? 2.024 9.100 -4.483 1.00 95.19 76 LEU A C 1
ATOM 643 O O . LEU A 1 76 ? 2.386 10.275 -4.576 1.00 95.19 76 LEU A O 1
ATOM 647 N N . LYS A 1 77 ? 1.899 8.322 -5.566 1.00 93.56 77 LYS A N 1
ATOM 648 C CA . LYS A 1 77 ? 2.234 8.796 -6.921 1.00 93.56 77 LYS A CA 1
ATOM 649 C C . LYS A 1 77 ? 1.317 9.937 -7.353 1.00 93.56 77 LYS A C 1
ATOM 651 O O . LYS A 1 77 ? 1.791 10.946 -7.876 1.00 93.56 77 LYS A O 1
ATOM 656 N N . GLU A 1 78 ? 0.021 9.832 -7.062 1.00 91.00 78 GLU A N 1
ATOM 657 C CA . GLU A 1 78 ? -0.935 10.917 -7.308 1.00 91.00 78 GLU A CA 1
ATOM 658 C C . GLU A 1 78 ? -0.632 12.160 -6.460 1.00 91.00 78 GLU A C 1
ATOM 660 O O . GLU A 1 78 ? -0.763 13.291 -6.940 1.00 91.00 78 GLU A O 1
ATOM 665 N N . HIS A 1 79 ? -0.235 11.965 -5.200 1.00 85.69 79 HIS A N 1
ATOM 666 C CA . HIS A 1 79 ? 0.074 13.053 -4.279 1.00 85.69 79 HIS A CA 1
ATOM 667 C C . HIS A 1 79 ? 1.280 13.874 -4.755 1.00 85.69 79 HIS A C 1
ATOM 669 O O . HIS A 1 79 ? 1.161 15.089 -4.934 1.00 85.69 79 HIS A O 1
ATOM 675 N N . PHE A 1 80 ? 2.408 13.222 -5.048 1.00 85.81 80 PHE A N 1
ATOM 676 C CA . PHE A 1 80 ? 3.612 13.907 -5.529 1.00 85.81 80 PHE A CA 1
ATOM 677 C C . PHE A 1 80 ? 3.429 14.508 -6.928 1.00 85.81 80 PHE A C 1
ATOM 679 O O . PHE A 1 80 ? 3.890 15.620 -7.186 1.00 85.81 80 PHE A O 1
ATOM 686 N N . ALA A 1 81 ? 2.662 13.861 -7.813 1.00 84.31 81 ALA A N 1
ATOM 687 C CA . ALA A 1 81 ? 2.321 14.446 -9.109 1.00 84.31 81 ALA A CA 1
ATOM 688 C C . ALA A 1 81 ? 1.539 15.769 -8.973 1.00 84.31 81 ALA A C 1
ATOM 690 O O . ALA A 1 81 ? 1.738 16.695 -9.764 1.00 84.31 81 ALA A O 1
ATOM 691 N N . LYS A 1 82 ? 0.655 15.890 -7.970 1.00 80.25 82 LYS A N 1
ATOM 692 C CA . LYS A 1 82 ? -0.067 17.142 -7.676 1.00 80.25 82 LYS A CA 1
ATOM 693 C C . LYS A 1 82 ? 0.855 18.216 -7.094 1.00 80.25 82 LYS A C 1
ATOM 695 O O . LYS A 1 82 ? 0.692 19.382 -7.447 1.00 80.25 82 LYS A O 1
ATOM 700 N N . GLN A 1 83 ? 1.804 17.846 -6.233 1.00 77.62 83 GLN A N 1
ATOM 701 C CA . GLN A 1 83 ? 2.768 18.792 -5.657 1.00 77.62 83 GLN A CA 1
ATOM 702 C C . GLN A 1 83 ? 3.698 19.381 -6.722 1.00 77.62 83 GLN A C 1
ATOM 704 O O . GLN A 1 83 ? 3.828 20.601 -6.798 1.00 77.62 83 GLN A O 1
ATOM 709 N N . ASN A 1 84 ? 4.237 18.548 -7.615 1.00 73.19 84 ASN A N 1
ATOM 710 C CA . ASN A 1 84 ? 5.116 19.012 -8.692 1.00 73.19 84 ASN A CA 1
ATOM 711 C C . ASN A 1 84 ? 4.409 20.025 -9.603 1.00 73.19 84 ASN A C 1
ATOM 713 O O . ASN A 1 84 ? 4.966 21.066 -9.928 1.00 73.19 84 ASN A O 1
ATOM 717 N N . LYS A 1 85 ? 3.129 19.796 -9.929 1.00 71.88 85 LYS A N 1
ATOM 718 C CA . LYS A 1 85 ? 2.323 20.762 -10.698 1.00 71.88 85 LYS A CA 1
ATOM 719 C C . LYS A 1 85 ? 2.097 22.090 -9.968 1.00 71.88 85 LYS A C 1
ATOM 721 O O . LYS A 1 85 ? 1.918 23.109 -10.632 1.00 71.88 85 LYS A O 1
ATOM 726 N N . LYS A 1 86 ? 2.045 22.094 -8.629 1.00 66.19 86 LYS A N 1
ATOM 727 C CA . LYS A 1 86 ? 1.943 23.330 -7.835 1.00 66.19 86 LYS A CA 1
ATOM 728 C C . LYS A 1 86 ? 3.271 24.090 -7.819 1.00 66.19 86 LYS A C 1
ATOM 730 O O . LYS A 1 86 ? 3.239 25.293 -8.043 1.00 66.19 86 LYS A O 1
ATOM 735 N N . ALA A 1 87 ? 4.397 23.396 -7.642 1.00 63.81 87 ALA A N 1
ATOM 736 C CA . ALA A 1 87 ? 5.732 23.999 -7.666 1.00 63.81 87 ALA A CA 1
ATOM 737 C C . ALA A 1 87 ? 6.039 24.670 -9.019 1.00 63.81 87 ALA A C 1
ATOM 739 O O . ALA A 1 87 ? 6.396 25.843 -9.062 1.00 63.81 87 ALA A O 1
ATOM 740 N N . THR A 1 88 ? 5.753 23.997 -10.140 1.00 61.25 88 THR A N 1
ATOM 741 C CA . THR A 1 88 ? 5.960 24.591 -11.475 1.00 61.25 88 THR A CA 1
ATOM 742 C C . THR A 1 88 ? 5.051 25.801 -11.727 1.00 61.25 88 THR A C 1
ATOM 744 O O . THR A 1 88 ? 5.438 26.731 -12.425 1.00 61.25 88 THR A O 1
ATOM 747 N N . LYS A 1 89 ? 3.839 25.831 -11.149 1.00 60.00 89 LYS A N 1
ATOM 748 C CA . LYS A 1 89 ? 2.957 27.008 -11.229 1.00 60.00 89 LYS A CA 1
ATOM 749 C C . LYS A 1 89 ? 3.441 28.176 -10.367 1.00 60.00 89 LYS A C 1
ATOM 751 O O . LYS A 1 89 ? 3.264 29.310 -10.794 1.00 60.00 89 LYS A O 1
ATOM 756 N N . SER A 1 90 ? 4.024 27.929 -9.190 1.00 58.28 90 SER A N 1
ATOM 757 C CA . SER A 1 90 ? 4.597 29.004 -8.365 1.00 58.28 90 SER A CA 1
ATOM 758 C C . SER A 1 90 ? 5.890 29.572 -8.952 1.00 58.28 90 SER A C 1
ATOM 760 O O . SER A 1 90 ? 6.160 30.752 -8.774 1.00 58.28 90 SER A O 1
ATOM 762 N N . GLU A 1 91 ? 6.660 28.770 -9.690 1.00 55.19 91 GLU A N 1
ATOM 763 C CA . GLU A 1 91 ? 7.891 29.209 -10.371 1.00 55.19 91 GLU A CA 1
ATOM 764 C C . GLU A 1 91 ? 7.625 29.987 -11.674 1.00 55.19 91 GLU A C 1
ATOM 766 O O . GLU A 1 91 ? 8.481 30.737 -12.133 1.00 55.19 91 GLU A O 1
ATOM 771 N N . LEU A 1 92 ? 6.421 29.873 -12.250 1.00 51.66 92 LEU A N 1
ATOM 772 C CA . LEU A 1 92 ? 5.989 30.620 -13.441 1.00 51.66 92 LEU A CA 1
ATOM 773 C C . LEU A 1 92 ? 5.460 32.036 -13.143 1.00 51.66 92 LEU A C 1
ATOM 775 O O . LEU A 1 92 ? 4.907 32.667 -14.041 1.00 51.66 92 LEU A O 1
ATOM 779 N N . HIS A 1 93 ? 5.620 32.556 -11.920 1.00 55.22 93 HIS A N 1
ATOM 780 C CA . HIS A 1 93 ? 5.258 33.940 -11.607 1.00 55.22 93 HIS A CA 1
ATOM 781 C C . HIS A 1 93 ? 6.423 34.726 -10.991 1.00 55.22 93 HIS A C 1
ATOM 783 O O . HIS A 1 93 ? 6.525 34.870 -9.773 1.00 55.22 93 HIS A O 1
ATOM 789 N N . PRO A 1 94 ? 7.260 35.328 -11.846 1.00 56.44 94 PRO A N 1
ATOM 790 C CA . PRO A 1 94 ? 7.783 36.648 -11.539 1.00 56.44 94 PRO A CA 1
ATOM 791 C C . PRO A 1 94 ? 7.547 37.618 -12.708 1.00 56.44 94 PRO A C 1
ATOM 793 O O . PRO A 1 94 ? 7.683 37.243 -13.868 1.00 56.44 94 PRO A O 1
ATOM 796 N N . GLN A 1 95 ? 7.305 38.888 -12.363 1.00 50.88 95 GLN A N 1
ATOM 797 C CA . GLN A 1 95 ? 7.248 40.077 -13.236 1.00 50.88 95 GLN A CA 1
ATOM 798 C C . GLN A 1 95 ? 5.866 40.441 -13.806 1.00 50.88 95 GLN A C 1
ATOM 800 O O . GLN A 1 95 ? 5.577 40.196 -14.969 1.00 50.88 95 GLN A O 1
ATOM 805 N N . LEU A 1 96 ? 5.039 41.091 -12.980 1.00 51.12 96 LEU A N 1
ATOM 806 C CA . LEU A 1 96 ? 4.197 42.239 -13.367 1.00 51.12 96 LEU A CA 1
ATOM 807 C C . LEU A 1 96 ? 3.637 42.886 -12.086 1.00 51.12 96 LEU A C 1
ATOM 809 O O . LEU A 1 96 ? 2.446 42.857 -11.796 1.00 51.12 96 LEU A O 1
ATOM 813 N N . LEU A 1 97 ? 4.538 43.427 -11.276 1.00 46.34 97 LEU A N 1
ATOM 814 C CA . LEU A 1 97 ? 4.228 44.460 -10.295 1.00 46.34 97 LEU A CA 1
ATOM 815 C C . LEU A 1 97 ? 5.483 45.316 -10.231 1.00 46.34 97 LEU A C 1
ATOM 817 O O . LEU A 1 97 ? 6.445 44.914 -9.598 1.00 46.34 97 LEU A O 1
ATOM 821 N N . ASP A 1 98 ? 5.505 46.350 -11.068 1.00 48.53 98 ASP A N 1
ATOM 822 C CA . ASP A 1 98 ? 6.185 47.631 -10.856 1.00 48.53 98 ASP A CA 1
ATOM 823 C C . ASP A 1 98 ? 6.003 48.459 -12.135 1.00 48.53 98 ASP A C 1
ATOM 825 O O . ASP A 1 98 ? 6.830 48.485 -13.046 1.00 48.53 98 ASP A O 1
ATOM 829 N N . THR A 1 99 ? 4.839 49.096 -12.247 1.00 47.44 99 THR A N 1
ATOM 830 C CA . THR A 1 99 ? 4.669 50.286 -13.088 1.00 47.44 99 THR A CA 1
ATOM 831 C C . THR A 1 99 ? 3.606 51.169 -12.440 1.00 47.44 99 THR A C 1
ATOM 833 O O . THR A 1 99 ? 2.427 51.094 -12.778 1.00 47.44 99 THR A O 1
ATOM 836 N N . PHE A 1 100 ? 4.043 51.959 -11.462 1.00 55.22 100 PHE A N 1
ATOM 837 C CA . PHE A 1 100 ? 3.439 53.230 -11.069 1.00 55.22 100 PHE A CA 1
ATOM 838 C C . PHE A 1 100 ? 4.565 54.247 -10.907 1.00 55.22 100 PHE A C 1
ATOM 840 O O . PHE A 1 100 ? 5.626 53.846 -10.376 1.00 55.22 100 PHE A O 1
#